Protein AF-A0A534PKH8-F1 (afdb_monomer_lite)

pLDDT: mean 71.36, std 15.31, range [41.91, 89.62]

Radius of gyration: 15.5 Å; chains: 1; bounding box: 32×25×48 Å

Sequence (77 aa):
MPQLRPGIPGRHRDGSHCIGGIVSYPLDKLSGEVAYIAYHFHWGMDDILEMEHQERHMWIKEISAINKRINESSKQR

Foldseek 3Di:
DDDQDPDDPPDPDDDDDDDDDPPPDPVVVVVVLLCVCCVPRVHDSVSSVPDDPVVSVVVVVVVVVVVVVVVVVVVVD

Secondary structure (DSSP, 8-state):
-PPPPPPP------------------HHHHHHHHHHHHHHH---HHHHHHS-HHHHHHHHHHHHHHHHHHHHHHHT-

Structure (mmCIF, N/CA/C/O backbone):
data_AF-A0A534PKH8-F1
#
_entry.id   AF-A0A534PKH8-F1
#
loop_
_atom_site.group_PDB
_atom_site.id
_atom_site.type_symbol
_atom_site.label_atom_id
_atom_site.label_alt_id
_atom_site.label_comp_id
_atom_site.label_asym_id
_atom_site.label_entity_id
_atom_site.label_seq_id
_atom_site.pdbx_PDB_ins_code
_atom_site.Cartn_x
_atom_site.Cartn_y
_atom_site.Cartn_z
_atom_site.occupancy
_atom_site.B_iso_or_equiv
_atom_site.auth_seq_id
_atom_site.auth_comp_id
_atom_site.auth_asym_id
_atom_site.auth_atom_id
_atom_site.pdbx_PDB_model_num
ATOM 1 N N . MET A 1 1 ? -15.578 -18.996 -1.904 1.00 43.06 1 MET A N 1
ATOM 2 C CA . MET A 1 1 ? -14.595 -18.320 -2.772 1.00 43.06 1 MET A CA 1
ATOM 3 C C . MET A 1 1 ? -14.834 -16.819 -2.664 1.00 43.06 1 MET A C 1
ATOM 5 O O . MET A 1 1 ? -15.885 -16.379 -3.117 1.00 43.06 1 MET A O 1
ATOM 9 N N . PRO A 1 2 ? -13.986 -16.053 -1.955 1.00 46.88 2 PRO A N 1
ATOM 10 C CA . PRO A 1 2 ? -14.130 -14.602 -1.872 1.00 46.88 2 PRO A CA 1
ATOM 11 C C . PRO A 1 2 ? -13.827 -13.982 -3.239 1.00 46.88 2 PRO A C 1
ATOM 13 O O . PRO A 1 2 ? -12.928 -14.423 -3.950 1.00 46.88 2 PRO A O 1
ATOM 16 N N . GLN A 1 3 ? -14.648 -13.018 -3.634 1.00 57.62 3 GLN A N 1
ATOM 17 C CA . GLN A 1 3 ? -14.715 -12.524 -5.004 1.00 57.62 3 GLN A CA 1
ATOM 18 C C . GLN A 1 3 ? -13.652 -11.439 -5.175 1.00 57.62 3 GLN A C 1
ATOM 20 O O . GLN A 1 3 ? -13.700 -10.425 -4.476 1.00 57.62 3 GLN A O 1
ATOM 25 N N . LEU A 1 4 ? -12.675 -11.684 -6.052 1.00 56.59 4 LEU A N 1
ATOM 26 C CA . LEU A 1 4 ? -11.666 -10.690 -6.413 1.00 56.59 4 LEU A CA 1
ATOM 27 C C . LEU A 1 4 ? -12.401 -9.482 -6.997 1.00 56.59 4 LEU A C 1
ATOM 29 O O . LEU A 1 4 ? -13.266 -9.628 -7.866 1.00 56.59 4 LEU A O 1
ATOM 33 N N . ARG A 1 5 ? -12.125 -8.295 -6.460 1.00 57.28 5 ARG A N 1
ATOM 34 C CA . ARG A 1 5 ? -12.760 -7.075 -6.958 1.00 57.28 5 ARG A CA 1
ATOM 35 C C . ARG A 1 5 ? -12.206 -6.793 -8.357 1.00 57.28 5 ARG A C 1
ATOM 37 O O . ARG A 1 5 ? -10.991 -6.893 -8.521 1.00 57.28 5 ARG A O 1
ATOM 44 N N . PRO A 1 6 ? -13.047 -6.417 -9.337 1.00 54.25 6 PRO A N 1
ATOM 45 C CA . PRO A 1 6 ? -12.555 -5.930 -10.619 1.00 54.25 6 PRO A CA 1
ATOM 46 C C . PRO A 1 6 ? -11.567 -4.788 -10.364 1.00 54.25 6 PRO A C 1
ATOM 48 O O . PRO A 1 6 ? -11.873 -3.887 -9.574 1.00 54.25 6 PRO A O 1
ATOM 51 N N . GLY A 1 7 ? -10.383 -4.872 -10.975 1.00 58.97 7 GLY A N 1
ATOM 52 C CA . GLY A 1 7 ? -9.342 -3.852 -10.875 1.00 58.97 7 GLY A CA 1
ATOM 53 C C . GLY A 1 7 ? -9.903 -2.467 -11.195 1.00 58.97 7 GLY A C 1
ATOM 54 O O . GLY A 1 7 ? -10.823 -2.319 -12.006 1.00 58.97 7 GLY A O 1
ATOM 55 N N . ILE A 1 8 ? -9.395 -1.441 -10.510 1.00 62.38 8 ILE A N 1
ATOM 56 C CA . ILE A 1 8 ? -9.773 -0.053 -10.797 1.00 62.38 8 ILE A CA 1
ATOM 57 C C . ILE A 1 8 ? -9.442 0.218 -12.276 1.00 62.38 8 ILE A C 1
ATOM 59 O O . ILE A 1 8 ? -8.300 -0.014 -12.666 1.00 62.38 8 ILE A O 1
ATOM 63 N N . PRO A 1 9 ? -10.371 0.734 -13.108 1.00 49.12 9 PRO A N 1
ATOM 64 C CA . PRO A 1 9 ? -10.060 1.099 -14.484 1.00 49.12 9 PRO A CA 1
ATOM 65 C C . PRO A 1 9 ? -9.238 2.396 -14.474 1.00 49.12 9 PRO A C 1
ATOM 67 O O . PRO A 1 9 ? -9.758 3.507 -14.593 1.00 49.12 9 PRO A O 1
ATOM 70 N N . GLY A 1 10 ? -7.936 2.254 -14.248 1.00 45.66 10 GLY A N 1
ATOM 71 C CA . GLY A 1 10 ? -6.961 3.331 -14.234 1.00 45.66 10 GLY A CA 1
ATOM 72 C C . GLY A 1 10 ? -6.309 3.471 -15.600 1.00 45.66 10 GLY A C 1
ATOM 73 O O . GLY A 1 10 ? -5.394 2.733 -15.918 1.00 45.66 10 GLY A O 1
ATOM 74 N N . ARG A 1 11 ? -6.811 4.428 -16.390 1.00 48.34 11 ARG A N 1
ATOM 75 C CA . ARG A 1 11 ? -6.146 5.096 -17.526 1.00 48.34 11 ARG A CA 1
ATOM 76 C C . ARG A 1 11 ? -5.091 4.260 -18.266 1.00 48.34 11 ARG A C 1
ATOM 78 O O . ARG A 1 11 ? -3.909 4.323 -17.947 1.00 48.34 11 ARG A O 1
ATOM 85 N N . HIS A 1 12 ? -5.524 3.644 -19.365 1.00 48.25 12 HIS A N 1
ATOM 86 C CA . HIS A 1 12 ? -4.653 3.277 -20.481 1.00 48.25 12 HIS A CA 1
ATOM 87 C C . HIS A 1 12 ? -3.765 4.482 -20.842 1.00 48.25 12 HIS A C 1
ATOM 89 O O . HIS A 1 12 ? -4.230 5.466 -21.425 1.00 48.25 12 HIS A O 1
ATOM 95 N N . ARG A 1 13 ? -2.500 4.442 -20.423 1.00 49.81 13 ARG A N 1
ATOM 96 C CA . ARG A 1 13 ? -1.482 5.409 -20.818 1.00 49.81 13 ARG A CA 1
ATOM 97 C C . ARG A 1 13 ? -0.966 4.940 -22.172 1.00 49.81 13 ARG A C 1
ATOM 99 O O . ARG A 1 13 ? -0.252 3.947 -22.262 1.00 49.81 13 ARG A O 1
ATOM 106 N N . ASP A 1 14 ? -1.425 5.619 -23.216 1.00 46.16 14 ASP A N 1
ATOM 107 C CA . ASP A 1 14 ? -0.859 5.525 -24.558 1.00 46.16 14 ASP A CA 1
ATOM 108 C C . ASP A 1 14 ? 0.649 5.829 -24.516 1.00 46.16 14 ASP A C 1
ATOM 110 O O . ASP A 1 14 ? 1.129 6.609 -23.686 1.00 46.16 14 ASP A O 1
ATOM 114 N N . GLY A 1 15 ? 1.389 5.114 -25.354 1.00 57.94 15 GLY A N 1
ATOM 115 C CA . GLY A 1 15 ? 2.803 4.829 -25.192 1.00 57.94 15 GLY A CA 1
ATOM 116 C C . GLY A 1 15 ? 3.737 6.023 -25.377 1.00 57.94 15 GLY A C 1
ATOM 117 O O . GLY A 1 15 ? 3.524 6.916 -26.192 1.00 57.94 15 GLY A O 1
ATOM 118 N N . SER A 1 16 ? 4.862 5.972 -24.666 1.00 50.06 16 SER A N 1
ATOM 119 C CA . SER A 1 16 ? 6.133 6.552 -25.109 1.00 50.06 16 SER A CA 1
ATOM 120 C C . SER A 1 16 ? 7.276 5.874 -24.362 1.00 50.06 16 SER A C 1
ATOM 122 O O . SER A 1 16 ? 7.492 6.093 -23.173 1.00 50.06 16 SER A O 1
ATOM 124 N N . HIS A 1 17 ? 7.989 5.008 -25.081 1.00 52.69 17 HIS A N 1
ATOM 125 C CA . HIS A 1 17 ? 9.258 4.437 -24.653 1.00 52.69 17 HIS A CA 1
ATOM 126 C C . HIS A 1 17 ? 10.299 5.552 -24.490 1.00 52.69 17 HIS A C 1
ATOM 128 O O . HIS A 1 17 ? 10.703 6.161 -25.477 1.00 52.69 17 HIS A O 1
ATOM 134 N N . CYS A 1 18 ? 10.809 5.719 -23.271 1.00 41.91 18 CYS A N 1
ATOM 135 C CA . CYS A 1 18 ? 12.156 6.223 -23.026 1.00 41.91 18 CYS A CA 1
ATOM 136 C C . CYS A 1 18 ? 12.865 5.215 -22.112 1.00 41.91 18 CYS A C 1
ATOM 138 O O . CYS A 1 18 ? 12.489 5.028 -20.959 1.00 41.91 18 CYS A O 1
ATOM 140 N N . ILE A 1 19 ? 13.863 4.532 -22.672 1.00 53.28 19 ILE A N 1
ATOM 141 C CA . ILE A 1 19 ? 14.706 3.525 -22.022 1.00 53.28 19 ILE A CA 1
ATOM 142 C C . ILE A 1 19 ? 15.564 4.208 -20.950 1.00 53.28 19 ILE A C 1
ATOM 144 O O . ILE A 1 19 ? 16.343 5.105 -21.264 1.00 53.28 19 ILE A O 1
ATOM 148 N N . GLY A 1 20 ? 15.452 3.768 -19.696 1.00 44.53 20 GLY A N 1
ATOM 149 C CA . GLY A 1 20 ? 16.236 4.319 -18.593 1.00 44.53 20 GLY A CA 1
ATOM 150 C C . GLY A 1 20 ? 16.342 3.354 -17.423 1.00 44.53 20 GLY A C 1
ATOM 151 O O . GLY A 1 20 ? 15.561 3.457 -16.491 1.00 44.53 20 GLY A O 1
ATOM 152 N N . GLY A 1 21 ? 17.326 2.449 -17.489 1.00 46.31 21 GLY A N 1
ATOM 153 C CA . GLY A 1 21 ? 17.812 1.629 -16.376 1.00 46.31 21 GLY A CA 1
ATOM 154 C C . GLY A 1 21 ? 16.805 0.613 -15.842 1.00 46.31 21 GLY A C 1
ATOM 155 O O . GLY A 1 21 ? 15.785 0.972 -15.270 1.00 46.31 21 GLY A O 1
ATOM 156 N N . ILE A 1 22 ? 17.122 -0.680 -15.943 1.00 45.78 22 ILE A N 1
ATOM 157 C CA . ILE A 1 22 ? 16.454 -1.687 -15.114 1.00 45.78 22 ILE A CA 1
ATOM 158 C C . ILE A 1 22 ? 16.789 -1.309 -13.668 1.00 45.78 22 ILE A C 1
ATOM 160 O O . ILE A 1 22 ? 17.876 -1.605 -13.172 1.00 45.78 22 ILE A O 1
ATOM 164 N N . VAL A 1 23 ? 15.891 -0.572 -13.013 1.00 52.00 23 VAL A N 1
ATOM 165 C CA . VAL A 1 23 ? 15.899 -0.402 -11.567 1.00 52.00 23 VAL A CA 1
ATOM 166 C C . VAL A 1 23 ? 15.599 -1.795 -11.042 1.00 52.00 23 VAL A C 1
ATOM 168 O O . VAL A 1 23 ? 14.442 -2.176 -10.887 1.00 52.00 23 VAL A O 1
ATOM 171 N N . SER A 1 24 ? 16.651 -2.596 -10.862 1.00 55.56 24 SER A N 1
ATOM 172 C CA . SER A 1 24 ? 16.580 -3.878 -10.175 1.00 55.56 24 SER A CA 1
ATOM 173 C C . SER A 1 24 ? 16.207 -3.578 -8.734 1.00 55.56 24 SER A C 1
ATOM 175 O O . SER A 1 24 ? 17.057 -3.429 -7.856 1.00 55.56 24 SER A O 1
ATOM 177 N N . TYR A 1 25 ? 14.911 -3.402 -8.510 1.00 61.16 25 TYR A N 1
ATOM 178 C CA . TYR A 1 25 ? 14.349 -3.337 -7.185 1.00 61.16 25 TYR A CA 1
ATOM 179 C C . TYR A 1 25 ? 14.596 -4.697 -6.528 1.00 61.16 25 TYR A C 1
ATOM 181 O O . TYR A 1 25 ? 14.497 -5.721 -7.214 1.00 61.16 25 TYR A O 1
ATOM 189 N N . PRO A 1 26 ? 14.932 -4.755 -5.231 1.00 70.75 26 PRO A N 1
ATOM 190 C CA . PRO A 1 26 ? 15.080 -6.030 -4.550 1.00 70.75 26 PRO A CA 1
ATOM 191 C C . PRO A 1 26 ? 13.773 -6.811 -4.705 1.00 70.75 26 PRO A C 1
ATOM 193 O O . PRO A 1 26 ? 12.739 -6.393 -4.179 1.00 70.75 26 PRO A O 1
ATOM 196 N N . LEU A 1 27 ? 13.814 -7.920 -5.450 1.00 69.81 27 LEU A N 1
ATOM 197 C CA . LEU A 1 27 ? 12.635 -8.736 -5.756 1.00 69.81 27 LEU A CA 1
ATOM 198 C C . LEU A 1 27 ? 11.916 -9.165 -4.472 1.00 69.81 27 LEU A C 1
ATOM 200 O O . LEU A 1 27 ? 10.692 -9.226 -4.435 1.00 69.81 27 LEU A O 1
ATOM 204 N N . ASP A 1 28 ? 12.680 -9.363 -3.400 1.00 71.75 28 ASP A N 1
ATOM 205 C CA . ASP A 1 28 ? 12.187 -9.677 -2.061 1.00 71.75 28 ASP A CA 1
ATOM 206 C C . ASP A 1 28 ? 11.243 -8.589 -1.506 1.00 71.75 28 ASP A C 1
ATOM 208 O O . ASP A 1 28 ? 10.134 -8.885 -1.059 1.00 71.75 28 ASP A O 1
ATOM 212 N N . LYS A 1 29 ? 11.610 -7.304 -1.649 1.00 77.38 29 LYS A N 1
ATOM 213 C CA . LYS A 1 29 ? 10.746 -6.183 -1.246 1.00 77.38 29 LYS A CA 1
ATOM 214 C C . LYS A 1 29 ? 9.522 -6.054 -2.145 1.00 77.38 29 LYS A C 1
ATOM 216 O O . LYS A 1 29 ? 8.423 -5.871 -1.632 1.00 77.38 29 LYS A O 1
ATOM 221 N N . LEU A 1 30 ? 9.700 -6.176 -3.462 1.00 78.81 30 LEU A N 1
ATOM 222 C CA . LEU A 1 30 ? 8.594 -6.082 -4.419 1.00 78.81 30 LEU A CA 1
ATOM 223 C C . LEU A 1 30 ? 7.535 -7.159 -4.150 1.00 78.81 30 LEU A C 1
ATOM 225 O O . LEU A 1 30 ? 6.346 -6.864 -4.101 1.00 78.81 30 LEU A O 1
ATOM 229 N N . SER A 1 31 ? 7.979 -8.394 -3.924 1.00 80.12 31 SER A N 1
ATOM 230 C CA . SER A 1 31 ? 7.101 -9.529 -3.627 1.00 80.12 31 SER A CA 1
ATOM 231 C C . SER A 1 31 ? 6.284 -9.281 -2.359 1.00 80.12 31 SER A C 1
ATOM 233 O O . SER A 1 31 ? 5.080 -9.532 -2.344 1.00 80.12 31 SER A O 1
ATOM 235 N N . GLY A 1 32 ? 6.916 -8.737 -1.313 1.00 82.81 32 GLY A N 1
ATOM 236 C CA . GLY A 1 32 ? 6.241 -8.376 -0.067 1.00 82.81 32 GLY A CA 1
ATOM 237 C C . GLY A 1 32 ? 5.196 -7.271 -0.244 1.00 82.81 32 GLY A C 1
ATOM 238 O O . GLY A 1 32 ? 4.089 -7.384 0.278 1.00 82.81 32 GLY A O 1
ATOM 239 N N . GLU A 1 33 ? 5.512 -6.230 -1.015 1.00 83.81 33 GLU A N 1
ATOM 240 C CA . GLU A 1 33 ? 4.582 -5.137 -1.330 1.00 83.81 33 GLU A CA 1
ATOM 241 C C . GLU A 1 33 ? 3.367 -5.630 -2.125 1.00 83.81 33 GLU A C 1
ATOM 243 O O . GLU A 1 33 ? 2.225 -5.326 -1.772 1.00 83.81 33 GLU A O 1
ATOM 248 N N . VAL A 1 34 ? 3.606 -6.443 -3.159 1.00 83.56 34 VAL A N 1
ATOM 249 C CA . VAL A 1 34 ? 2.549 -7.045 -3.982 1.00 83.56 34 VAL A CA 1
ATOM 250 C C . VAL A 1 34 ? 1.671 -7.961 -3.134 1.00 83.56 34 VAL A C 1
ATOM 252 O O . VAL A 1 34 ? 0.448 -7.846 -3.182 1.00 83.56 34 VAL A O 1
ATOM 255 N N . ALA A 1 35 ? 2.270 -8.822 -2.307 1.00 83.81 35 ALA A N 1
ATOM 256 C CA . ALA A 1 35 ? 1.533 -9.709 -1.412 1.00 83.81 35 ALA A CA 1
ATOM 257 C C . ALA A 1 35 ? 0.688 -8.927 -0.396 1.00 83.81 35 ALA A C 1
ATOM 259 O O . ALA A 1 35 ? -0.455 -9.299 -0.140 1.00 83.81 35 ALA A O 1
ATOM 260 N N . TYR A 1 36 ? 1.210 -7.823 0.145 1.00 84.50 36 TYR A N 1
ATOM 261 C CA . TYR A 1 36 ? 0.485 -6.970 1.085 1.00 84.50 36 TYR A CA 1
ATOM 262 C C . TYR A 1 36 ? -0.748 -6.324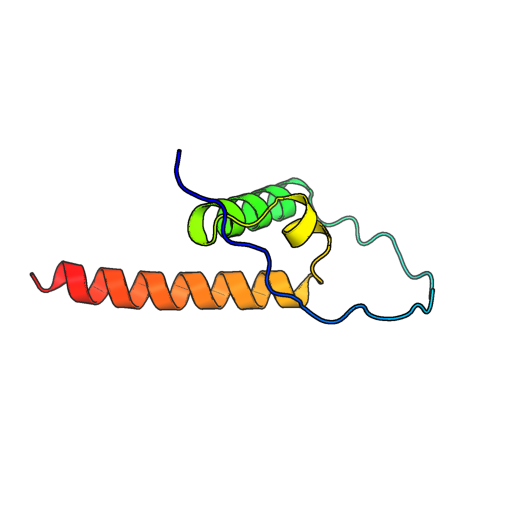 0.440 1.00 84.50 36 TYR A C 1
ATOM 264 O O . TYR A 1 36 ? -1.848 -6.381 0.994 1.00 84.50 36 TYR A O 1
ATOM 272 N N . ILE A 1 37 ? -0.592 -5.758 -0.759 1.00 85.62 37 ILE A N 1
ATOM 273 C CA . ILE A 1 37 ? -1.698 -5.142 -1.504 1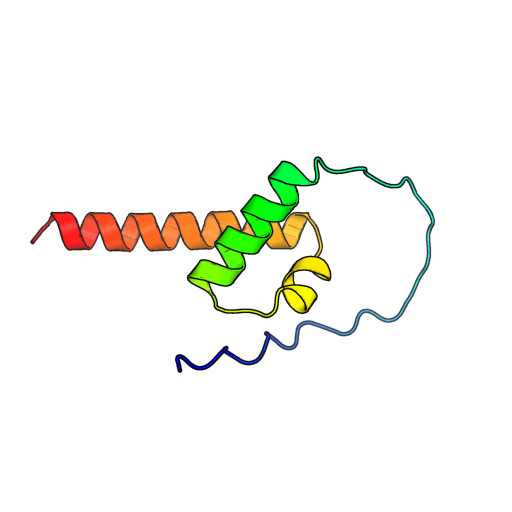.00 85.62 37 ILE A CA 1
ATOM 274 C C . ILE A 1 37 ? -2.719 -6.208 -1.924 1.00 85.62 37 ILE A C 1
ATOM 276 O O . ILE A 1 37 ? -3.916 -6.034 -1.688 1.00 85.62 37 ILE A O 1
ATOM 280 N N . ALA A 1 38 ? -2.266 -7.334 -2.480 1.00 86.31 38 ALA A N 1
ATOM 281 C CA . ALA A 1 38 ? -3.131 -8.439 -2.890 1.00 86.31 38 ALA A CA 1
ATOM 282 C C . ALA A 1 38 ? -3.913 -9.028 -1.703 1.00 86.31 38 ALA A C 1
ATOM 284 O O . ALA A 1 38 ? -5.095 -9.352 -1.826 1.00 86.31 38 ALA A O 1
ATOM 285 N N . TYR A 1 39 ? -3.294 -9.116 -0.525 1.00 83.00 39 TYR A N 1
ATOM 286 C CA . TYR A 1 39 ? -3.962 -9.588 0.685 1.00 83.00 39 TYR A CA 1
ATOM 287 C C . TYR A 1 39 ? -5.083 -8.645 1.144 1.00 83.00 39 TYR A C 1
ATOM 289 O O . TYR A 1 39 ? -6.141 -9.117 1.552 1.00 83.00 39 TYR A O 1
ATOM 297 N N . HIS A 1 40 ? -4.886 -7.327 1.058 1.00 83.12 40 HIS A N 1
ATOM 298 C CA . HIS A 1 40 ? -5.859 -6.349 1.555 1.00 83.12 40 HIS A CA 1
ATOM 299 C C . HIS A 1 40 ? -6.943 -5.957 0.540 1.00 83.12 40 HIS A C 1
ATOM 301 O O . HIS A 1 40 ? -8.099 -5.784 0.923 1.00 83.12 40 HIS A O 1
ATOM 307 N N . PHE A 1 41 ? -6.597 -5.812 -0.740 1.00 80.56 41 PHE A N 1
ATOM 308 C CA . PHE A 1 41 ? -7.530 -5.379 -1.789 1.00 80.56 41 PHE A CA 1
ATOM 309 C C . PHE A 1 41 ? -8.027 -6.510 -2.685 1.00 80.56 41 PHE A C 1
ATOM 311 O O . PHE A 1 41 ? -9.036 -6.332 -3.371 1.00 80.56 41 PHE A O 1
ATOM 318 N N . HIS A 1 42 ? -7.355 -7.665 -2.661 1.00 81.12 42 HIS A N 1
ATOM 319 C CA . HIS A 1 42 ? -7.661 -8.806 -3.525 1.00 81.12 42 HIS A CA 1
ATOM 320 C C . HIS A 1 42 ? -7.597 -8.463 -5.020 1.00 81.12 42 HIS A C 1
ATOM 322 O O . HIS A 1 42 ? -8.392 -8.967 -5.812 1.00 81.12 42 HIS A O 1
ATOM 328 N N . TRP A 1 43 ? -6.667 -7.584 -5.398 1.00 84.19 43 TRP A N 1
ATOM 329 C CA . TRP A 1 43 ? -6.329 -7.333 -6.799 1.00 84.19 43 TRP A CA 1
ATOM 330 C C . TRP A 1 43 ? -5.470 -8.457 -7.373 1.00 84.19 43 TRP A C 1
ATOM 332 O O . TRP A 1 43 ? -4.797 -9.180 -6.630 1.00 84.19 43 TRP A O 1
ATOM 342 N N . GLY A 1 44 ? -5.516 -8.604 -8.698 1.00 79.69 44 GLY A N 1
ATOM 343 C CA . GLY A 1 44 ? -4.645 -9.519 -9.419 1.00 79.69 44 GLY A CA 1
ATOM 344 C C . GLY A 1 44 ? -3.185 -9.120 -9.232 1.00 79.69 44 GLY A C 1
ATOM 345 O O . GLY A 1 44 ? -2.850 -7.939 -9.184 1.00 79.69 44 GLY A O 1
ATOM 346 N N . MET A 1 45 ? -2.300 -10.109 -9.102 1.00 77.00 45 MET A N 1
ATOM 347 C CA . MET A 1 45 ? -0.859 -9.843 -9.028 1.00 77.00 45 MET A CA 1
ATOM 348 C C . MET A 1 45 ? -0.367 -9.094 -10.269 1.00 77.00 45 MET A C 1
ATOM 350 O O . MET A 1 45 ? 0.471 -8.211 -10.132 1.00 77.00 45 MET A O 1
ATOM 354 N N . ASP A 1 46 ? -0.923 -9.420 -11.437 1.00 78.06 46 ASP A N 1
ATOM 355 C CA . ASP A 1 46 ? -0.617 -8.772 -12.713 1.00 78.06 46 ASP A CA 1
ATOM 356 C C . ASP A 1 46 ? -0.939 -7.272 -12.659 1.00 78.06 46 ASP A C 1
ATOM 358 O O . ASP A 1 46 ? -0.045 -6.452 -12.847 1.00 78.06 46 ASP A O 1
ATOM 362 N N . ASP A 1 47 ? -2.152 -6.914 -12.216 1.00 80.50 47 ASP A N 1
ATOM 363 C CA . ASP A 1 47 ? -2.570 -5.516 -12.061 1.00 80.50 47 ASP A CA 1
ATOM 364 C C . ASP A 1 47 ? -1.626 -4.730 -11.139 1.00 80.50 47 ASP A C 1
ATOM 366 O O . ASP A 1 47 ? -1.310 -3.579 -11.411 1.00 80.50 47 ASP A O 1
ATOM 370 N N . ILE A 1 48 ? -1.153 -5.340 -10.042 1.00 80.12 48 ILE A N 1
ATOM 371 C CA . ILE A 1 48 ? -0.261 -4.686 -9.065 1.00 80.12 48 ILE A CA 1
ATOM 372 C C . ILE A 1 48 ? 1.174 -4.560 -9.605 1.00 80.12 48 ILE A C 1
ATOM 374 O O . ILE A 1 48 ? 1.897 -3.610 -9.273 1.00 80.12 48 ILE A O 1
ATOM 378 N N . LEU A 1 49 ? 1.615 -5.529 -10.409 1.00 80.12 49 LEU A N 1
ATOM 379 C CA . LEU A 1 49 ? 2.916 -5.499 -11.071 1.00 80.12 49 LEU A CA 1
ATOM 380 C C . LEU A 1 49 ? 2.959 -4.425 -12.162 1.00 80.12 49 LEU A C 1
ATOM 382 O O . LEU A 1 49 ? 3.997 -3.775 -12.295 1.00 80.12 49 LEU A O 1
ATOM 386 N N . GLU A 1 50 ? 1.841 -4.185 -12.853 1.00 82.12 50 GLU A N 1
ATOM 387 C CA . GLU A 1 50 ? 1.682 -3.102 -13.833 1.00 82.12 50 GLU A CA 1
ATOM 388 C C . GLU A 1 50 ? 1.660 -1.696 -13.203 1.00 82.12 50 GLU A C 1
ATOM 390 O O . GLU A 1 50 ? 1.910 -0.709 -13.896 1.00 82.12 50 GLU A O 1
ATOM 395 N N . MET A 1 51 ? 1.416 -1.575 -11.891 1.00 80.62 51 MET A N 1
ATOM 396 C CA . MET A 1 51 ? 1.415 -0.279 -11.199 1.00 80.62 51 MET A CA 1
ATOM 397 C C . MET A 1 51 ? 2.807 0.345 -11.118 1.00 80.62 51 MET A C 1
ATOM 399 O O . MET A 1 51 ? 3.807 -0.320 -10.814 1.00 80.62 51 MET A O 1
ATOM 403 N N . GLU A 1 52 ? 2.849 1.673 -11.243 1.00 81.75 52 GLU A N 1
ATOM 404 C CA . GLU A 1 52 ? 4.060 2.440 -10.981 1.00 81.75 52 GLU A CA 1
ATOM 405 C C . GLU A 1 52 ? 4.503 2.289 -9.520 1.00 81.75 52 GLU A C 1
ATOM 407 O O . GLU A 1 52 ? 3.700 2.185 -8.584 1.00 81.75 52 GLU A O 1
ATOM 412 N N . HIS A 1 53 ? 5.817 2.344 -9.296 1.00 78.69 53 HIS A N 1
ATOM 413 C CA . HIS A 1 53 ? 6.404 2.185 -7.962 1.00 78.69 53 HIS A CA 1
ATOM 414 C C . HIS A 1 53 ? 5.820 3.180 -6.938 1.00 78.69 53 HIS A C 1
ATOM 416 O O . HIS A 1 53 ? 5.560 2.832 -5.785 1.00 78.69 53 HIS A O 1
ATOM 422 N N . GLN A 1 54 ? 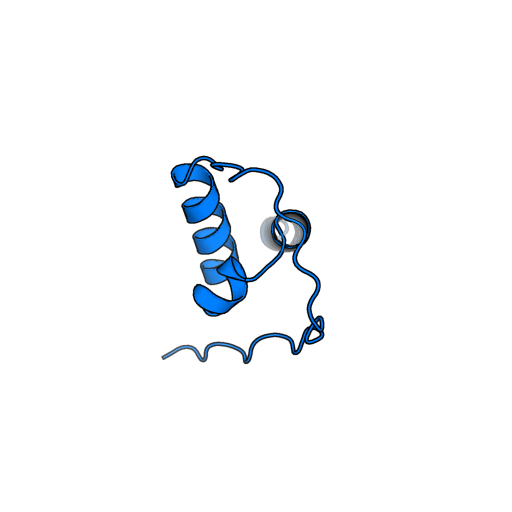5.560 4.415 -7.376 1.00 78.62 54 GLN A N 1
ATOM 423 C CA . GLN A 1 54 ? 4.940 5.456 -6.553 1.00 78.62 54 GLN A CA 1
ATOM 424 C C . GLN A 1 54 ? 3.496 5.117 -6.167 1.00 78.62 54 GLN A C 1
ATOM 426 O O . GLN A 1 54 ? 3.080 5.387 -5.038 1.00 78.62 54 GLN A O 1
ATOM 431 N N . GLU A 1 55 ? 2.742 4.504 -7.078 1.00 82.12 55 GLU A N 1
ATOM 432 C CA . GLU A 1 55 ? 1.353 4.125 -6.831 1.00 82.12 55 GLU A CA 1
ATOM 433 C C . GLU A 1 55 ? 1.285 3.010 -5.787 1.00 82.12 55 GLU A C 1
ATOM 435 O O . GLU A 1 55 ? 0.545 3.143 -4.811 1.00 82.12 55 GLU A O 1
ATOM 440 N N . ARG A 1 56 ? 2.128 1.970 -5.897 1.00 84.19 56 ARG A N 1
ATOM 441 C CA . ARG A 1 56 ? 2.212 0.911 -4.871 1.00 84.19 56 ARG A CA 1
ATOM 442 C C . ARG A 1 56 ? 2.498 1.479 -3.481 1.00 84.19 56 ARG A C 1
ATOM 444 O O . ARG A 1 56 ? 1.820 1.129 -2.514 1.00 84.19 56 ARG A O 1
ATOM 451 N N . HIS A 1 57 ? 3.445 2.410 -3.373 1.00 84.00 57 HIS A N 1
ATOM 452 C CA . HIS A 1 57 ? 3.754 3.061 -2.100 1.00 84.00 57 HIS A CA 1
ATOM 453 C C . HIS A 1 57 ? 2.600 3.899 -1.540 1.00 84.00 57 HIS A C 1
ATOM 455 O O . HIS A 1 57 ? 2.401 3.915 -0.322 1.00 84.00 57 HIS A O 1
ATOM 461 N N . MET A 1 58 ? 1.839 4.588 -2.395 1.00 86.25 58 MET A N 1
ATOM 462 C CA . MET A 1 58 ? 0.646 5.324 -1.973 1.00 86.25 58 MET A CA 1
ATOM 463 C C . MET A 1 58 ? -0.392 4.372 -1.366 1.00 86.25 58 MET A C 1
ATOM 465 O O . MET A 1 58 ? -0.876 4.623 -0.262 1.00 86.25 58 MET A O 1
ATOM 469 N N . TRP A 1 59 ? -0.661 3.240 -2.019 1.00 84.81 59 TRP A N 1
ATOM 470 C CA . TRP A 1 59 ? -1.627 2.259 -1.519 1.00 84.81 59 TRP A CA 1
ATOM 471 C C . TRP A 1 59 ? -1.187 1.589 -0.221 1.00 84.81 59 TRP A C 1
ATOM 473 O O . TRP A 1 59 ? -1.999 1.444 0.688 1.00 84.81 59 TRP A O 1
ATOM 483 N N . ILE A 1 60 ? 0.096 1.250 -0.070 1.00 86.81 60 ILE A N 1
ATOM 484 C CA . ILE A 1 60 ? 0.622 0.696 1.190 1.00 86.81 60 ILE A CA 1
ATOM 485 C C . ILE A 1 60 ? 0.400 1.668 2.359 1.00 86.81 60 ILE A C 1
ATOM 487 O O . ILE A 1 60 ? 0.003 1.249 3.453 1.00 86.81 60 ILE A O 1
ATOM 491 N N . LYS A 1 61 ? 0.631 2.971 2.138 1.00 89.00 61 LYS A N 1
ATOM 492 C CA . LYS A 1 61 ? 0.365 4.010 3.146 1.00 89.00 61 LYS A CA 1
ATOM 493 C C . LYS A 1 61 ? -1.120 4.085 3.495 1.00 89.00 61 LYS A C 1
ATOM 495 O O . LYS A 1 61 ? -1.451 4.147 4.678 1.00 89.00 61 LYS A O 1
ATOM 500 N N . GLU A 1 62 ? -1.991 4.027 2.493 1.00 89.62 62 GLU A N 1
ATOM 501 C CA . GLU A 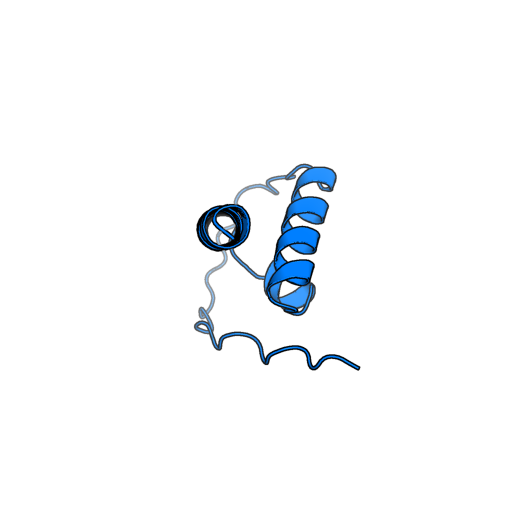1 62 ? -3.442 4.087 2.684 1.00 89.62 62 GLU A CA 1
ATOM 502 C C . GLU A 1 62 ? -3.962 2.880 3.480 1.00 89.62 62 GLU A C 1
ATOM 504 O O . GLU A 1 62 ? -4.670 3.046 4.474 1.00 89.62 62 GLU A O 1
ATOM 509 N N . ILE A 1 63 ? -3.528 1.663 3.128 1.00 87.56 63 ILE A N 1
ATOM 510 C CA . ILE A 1 63 ? -3.863 0.435 3.869 1.00 87.56 63 ILE A CA 1
ATOM 511 C C . ILE A 1 63 ? -3.414 0.558 5.328 1.00 87.56 63 ILE A C 1
ATOM 513 O O . ILE A 1 63 ? -4.178 0.254 6.246 1.00 87.56 63 ILE A O 1
ATOM 517 N N . SER A 1 64 ? -2.189 1.035 5.558 1.00 86.94 64 SER A N 1
ATOM 518 C CA . SER A 1 64 ? -1.650 1.210 6.909 1.00 86.94 64 SER A CA 1
ATOM 519 C C . SER A 1 64 ? -2.470 2.213 7.727 1.00 86.94 64 SER A C 1
ATOM 521 O O . SER A 1 64 ? -2.729 1.980 8.909 1.00 86.94 64 SER A O 1
ATOM 523 N N . ALA A 1 65 ? -2.920 3.309 7.110 1.00 89.44 65 ALA A N 1
ATOM 524 C CA . ALA A 1 65 ? -3.765 4.309 7.758 1.00 89.44 65 ALA A CA 1
ATOM 525 C C . ALA A 1 65 ? -5.148 3.747 8.129 1.00 89.44 65 ALA A C 1
ATOM 527 O O . ALA A 1 65 ? -5.610 3.936 9.260 1.00 89.44 65 ALA A O 1
ATOM 528 N N . ILE A 1 66 ? -5.780 3.008 7.212 1.00 88.44 66 ILE A N 1
ATOM 529 C CA . ILE A 1 66 ? -7.071 2.346 7.440 1.00 88.44 66 ILE A CA 1
ATOM 530 C C . ILE A 1 66 ? -6.950 1.309 8.559 1.00 88.44 66 ILE A C 1
ATOM 532 O O . ILE A 1 66 ? -7.724 1.350 9.517 1.00 88.44 66 ILE A O 1
ATOM 536 N N . ASN A 1 67 ? -5.952 0.423 8.485 1.00 85.00 67 ASN A N 1
ATOM 537 C CA . ASN A 1 67 ? -5.717 -0.606 9.498 1.00 85.00 67 ASN A CA 1
ATOM 538 C C . ASN A 1 67 ? -5.467 0.007 10.873 1.00 85.00 67 ASN A C 1
ATOM 540 O O . ASN A 1 67 ? -6.021 -0.471 11.861 1.00 85.00 67 ASN A O 1
ATOM 544 N N . LYS A 1 68 ? -4.691 1.097 10.945 1.00 86.94 68 LYS A N 1
ATOM 545 C CA . LYS A 1 68 ? -4.480 1.828 12.195 1.00 86.94 68 LYS A CA 1
ATOM 546 C C . LYS A 1 68 ? -5.811 2.319 12.760 1.00 86.94 68 LYS A C 1
ATOM 548 O O . LYS A 1 68 ? -6.120 2.024 13.906 1.00 86.94 68 LYS A O 1
ATOM 553 N N . ARG A 1 69 ? -6.638 2.995 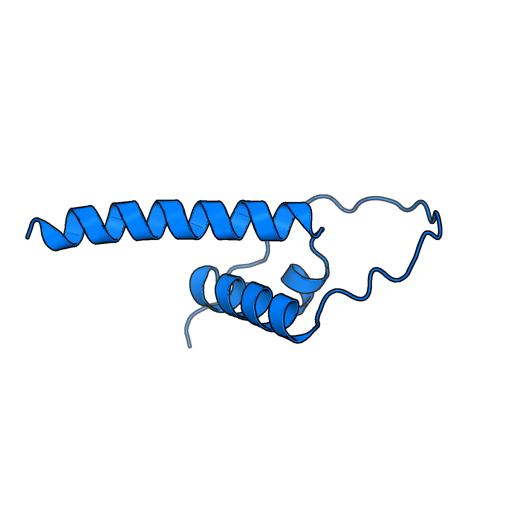11.956 1.00 86.88 69 ARG A N 1
ATOM 554 C CA . ARG A 1 69 ? -7.948 3.501 12.400 1.00 86.88 69 ARG A CA 1
ATOM 555 C C . ARG A 1 69 ? -8.879 2.385 12.887 1.00 86.88 69 ARG A C 1
ATOM 557 O O . ARG A 1 69 ? -9.512 2.543 13.929 1.00 86.88 69 ARG A O 1
ATOM 564 N N . ILE A 1 70 ? -8.959 1.275 12.151 1.00 86.44 70 ILE A N 1
ATOM 565 C CA . ILE A 1 70 ? -9.777 0.113 12.527 1.00 86.44 70 ILE A CA 1
ATOM 566 C C . ILE A 1 70 ? -9.270 -0.482 13.844 1.00 86.44 70 ILE A C 1
ATOM 568 O O . ILE A 1 70 ? -10.064 -0.679 14.763 1.00 86.44 70 ILE A O 1
ATOM 572 N N . ASN A 1 71 ? -7.960 -0.703 13.967 1.00 83.19 71 ASN A N 1
ATOM 573 C CA . ASN A 1 71 ? -7.359 -1.269 15.168 1.00 83.19 71 ASN A CA 1
ATOM 574 C C . ASN A 1 71 ? -7.611 -0.392 16.406 1.00 83.19 71 ASN A C 1
ATOM 576 O O . ASN A 1 71 ? -8.060 -0.914 17.424 1.00 83.19 71 ASN A O 1
ATOM 580 N N . GLU A 1 72 ? -7.425 0.929 16.305 1.00 82.94 72 GLU A N 1
ATOM 581 C CA . GLU A 1 72 ? -7.741 1.865 17.396 1.00 82.94 72 GLU A CA 1
ATOM 582 C C . GLU A 1 72 ? -9.220 1.765 17.812 1.00 82.94 72 GLU A C 1
ATOM 584 O O . GLU A 1 72 ? -9.525 1.633 18.993 1.00 82.94 72 GLU A O 1
ATOM 589 N N . SER A 1 73 ? -10.150 1.721 16.849 1.00 74.00 73 SER A N 1
ATOM 590 C CA . SER A 1 73 ? -11.582 1.566 17.152 1.00 74.00 73 SER A CA 1
ATOM 591 C C . SER A 1 73 ? -11.953 0.208 17.757 1.00 74.00 73 SER A C 1
ATOM 593 O O . SER A 1 73 ? -12.868 0.131 18.574 1.00 74.00 73 SER A O 1
ATOM 595 N N . SER A 1 74 ? -11.251 -0.865 17.379 1.00 74.56 74 SER A N 1
ATOM 596 C CA . SER A 1 74 ? -11.473 -2.202 17.937 1.00 74.56 74 SER A CA 1
ATOM 597 C C . SER A 1 74 ? -10.909 -2.348 19.348 1.00 74.56 74 SER A C 1
ATOM 599 O O . SER A 1 74 ? -11.487 -3.061 20.156 1.00 74.56 74 SER A O 1
ATOM 601 N N . LYS A 1 75 ? -9.820 -1.635 19.662 1.00 69.00 75 LYS A N 1
ATOM 602 C CA . LYS A 1 75 ? -9.143 -1.680 20.963 1.00 69.00 75 LYS A CA 1
ATOM 603 C C . LYS A 1 75 ? -9.901 -0.928 22.064 1.00 69.00 75 LYS A C 1
ATOM 605 O O . LYS A 1 75 ? -9.592 -1.094 23.238 1.00 69.00 75 LYS A O 1
ATOM 610 N N 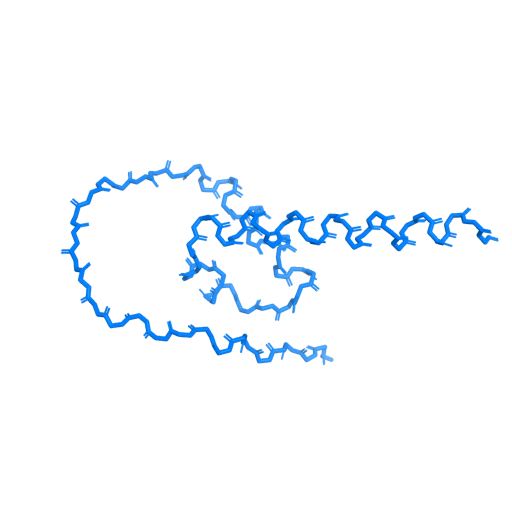. GLN A 1 76 ? -10.875 -0.099 21.687 1.00 59.97 76 GLN A N 1
ATOM 611 C CA . GLN A 1 76 ? -11.734 0.658 22.601 1.00 59.97 76 GLN A CA 1
ATOM 612 C C . GLN A 1 76 ? -13.004 -0.110 23.036 1.00 59.97 76 GLN A C 1
ATOM 614 O O . GLN A 1 76 ? -13.818 0.452 23.770 1.00 59.97 76 GLN A O 1
ATOM 619 N N . ARG A 1 77 ? -13.199 -1.347 22.555 1.00 52.78 77 ARG A N 1
ATOM 620 C CA . ARG A 1 77 ? -14.298 -2.257 22.920 1.00 52.78 77 ARG A CA 1
ATOM 621 C C . ARG A 1 77 ? -13.803 -3.367 23.834 1.00 52.78 77 ARG A C 1
ATOM 623 O O . ARG A 1 77 ? -14.606 -3.760 24.705 1.00 52.78 77 ARG A O 1
#